Protein AF-A0A1S2K4S4-F1 (afdb_monomer_lite)

Radius of gyration: 14.55 Å; chains: 1; bounding box: 34×24×41 Å

Sequence (75 aa):
MRWDNLADDSPAPSGDAALFGTAAVRTRTFDTPEFRGITFHEVRSRSVLNRVPGASRMPFEWTVNPYRGCSHACP

Foldseek 3Di:
DLCVCQDPPRPDDDPRHHLDPNVQWDWDDDPDPVQPPHTDIHGNPVSQKDADDPPDPDPDGIDGDPCVPPPVPDD

Secondary structure (DSSP, 8-state):
-TTTT--TT--S--SS--SS-GGGEEE-----GGGTT---EEE-HHHHEEEPPTT---S-SEEE-TTTT-TT---

Structure (mmCIF, N/CA/C/O backbone):
data_AF-A0A1S2K4S4-F1
#
_entry.id   AF-A0A1S2K4S4-F1
#
loop_
_atom_site.group_PDB
_atom_site.id
_atom_site.type_symbol
_atom_site.label_atom_id
_atom_site.label_alt_id
_atom_site.label_comp_id
_atom_site.label_asym_id
_atom_site.label_entity_id
_atom_site.label_seq_id
_atom_site.pdbx_PDB_ins_code
_atom_site.Cartn_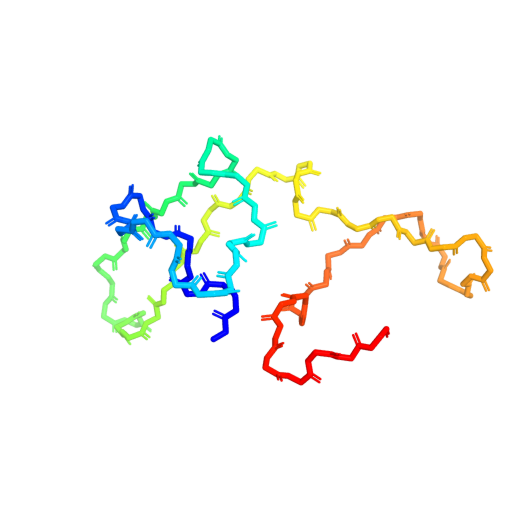x
_atom_site.Cartn_y
_atom_site.Cartn_z
_atom_site.occupancy
_atom_site.B_iso_or_equiv
_atom_site.auth_seq_id
_atom_site.auth_comp_id
_atom_site.auth_asym_id
_atom_site.auth_atom_id
_atom_site.pdbx_PDB_model_num
ATOM 1 N N . MET A 1 1 ? -12.131 -0.282 1.048 1.00 79.50 1 MET A N 1
ATOM 2 C CA . MET A 1 1 ? -10.747 -0.370 0.518 1.00 79.50 1 MET A CA 1
ATOM 3 C C . MET A 1 1 ? -10.356 -1.840 0.490 1.00 79.50 1 MET A C 1
ATOM 5 O O . MET A 1 1 ? -10.805 -2.572 1.356 1.00 79.50 1 MET A O 1
ATOM 9 N N . ARG A 1 2 ? -9.504 -2.314 -0.430 1.00 82.62 2 ARG A N 1
ATOM 10 C CA . ARG A 1 2 ? -9.106 -3.744 -0.428 1.00 82.62 2 ARG A CA 1
ATOM 11 C C . ARG A 1 2 ? -8.263 -4.149 0.794 1.00 82.62 2 ARG A C 1
ATOM 13 O O . ARG A 1 2 ? -8.090 -5.339 1.042 1.00 82.62 2 ARG A O 1
ATOM 20 N N . TRP A 1 3 ? -7.748 -3.171 1.542 1.00 82.19 3 TRP A N 1
ATOM 21 C CA . TRP A 1 3 ? -7.109 -3.362 2.849 1.00 82.19 3 TRP A CA 1
ATOM 22 C C . TRP A 1 3 ? -8.078 -3.870 3.925 1.00 82.19 3 TRP A C 1
ATOM 24 O O . TRP A 1 3 ? -7.674 -4.673 4.759 1.00 82.19 3 TRP A O 1
ATOM 34 N N . ASP A 1 4 ? -9.356 -3.486 3.853 1.00 80.56 4 ASP A N 1
ATOM 35 C CA . ASP A 1 4 ? -10.371 -3.853 4.852 1.00 80.56 4 ASP A CA 1
ATOM 36 C C . ASP A 1 4 ? -10.677 -5.363 4.831 1.00 80.56 4 ASP A C 1
ATOM 38 O O . ASP A 1 4 ? -11.129 -5.933 5.819 1.00 80.56 4 ASP A O 1
ATOM 42 N N . ASN A 1 5 ? -10.348 -6.033 3.722 1.00 79.69 5 ASN A N 1
ATOM 43 C CA . ASN A 1 5 ? -10.582 -7.463 3.512 1.00 79.69 5 ASN A CA 1
ATOM 44 C C . ASN A 1 5 ? -9.432 -8.346 4.046 1.00 79.69 5 ASN A C 1
ATOM 46 O O . ASN A 1 5 ? -9.367 -9.529 3.721 1.00 79.69 5 ASN A O 1
ATOM 50 N N . LEU A 1 6 ? -8.490 -7.795 4.826 1.00 75.75 6 LEU A N 1
ATOM 51 C CA . LEU A 1 6 ? -7.331 -8.517 5.385 1.00 75.75 6 LEU A CA 1
ATOM 52 C C . LEU A 1 6 ? -7.572 -9.084 6.801 1.00 75.75 6 LEU A C 1
ATOM 54 O O . LEU A 1 6 ? -6.618 -9.298 7.549 1.00 75.75 6 LEU A O 1
ATOM 58 N N . ALA A 1 7 ? -8.830 -9.324 7.179 1.00 67.38 7 ALA A N 1
ATOM 59 C CA . ALA A 1 7 ? -9.194 -9.923 8.465 1.00 67.38 7 ALA A CA 1
ATOM 60 C C . ALA A 1 7 ? -9.139 -11.462 8.416 1.00 67.38 7 ALA A C 1
ATOM 62 O O . ALA A 1 7 ? -9.539 -12.058 7.415 1.00 67.38 7 ALA A O 1
ATOM 63 N N . ASP A 1 8 ? -8.699 -12.093 9.512 1.00 58.47 8 ASP A N 1
ATOM 64 C CA . ASP A 1 8 ? -8.550 -13.557 9.626 1.00 58.47 8 ASP A CA 1
ATOM 65 C C . ASP A 1 8 ? -9.879 -14.325 9.428 1.00 58.47 8 ASP A C 1
ATOM 67 O O . ASP A 1 8 ? -9.854 -15.454 8.946 1.00 58.47 8 ASP A O 1
ATOM 71 N N . ASP A 1 9 ? -11.025 -13.687 9.708 1.00 54.34 9 ASP A N 1
ATOM 72 C CA . ASP A 1 9 ? -12.381 -14.267 9.640 1.00 54.34 9 ASP A CA 1
ATOM 73 C C . ASP A 1 9 ? -13.271 -13.660 8.532 1.00 54.34 9 ASP A C 1
ATOM 75 O O . ASP A 1 9 ? -14.499 -13.670 8.637 1.00 54.34 9 ASP A O 1
ATOM 79 N N . SER A 1 10 ? -12.704 -13.098 7.454 1.00 53.06 10 SER A N 1
ATOM 80 C CA . SER A 1 10 ? -13.554 -12.615 6.349 1.00 53.06 10 SER A CA 1
ATOM 81 C C . SER A 1 10 ? -14.357 -13.774 5.729 1.00 53.06 10 SER A C 1
ATOM 83 O O . SER A 1 10 ? -13.745 -14.703 5.189 1.00 53.06 10 SER A O 1
ATOM 85 N N . PRO A 1 11 ? -15.709 -13.746 5.752 1.00 48.22 11 PRO A N 1
ATOM 86 C CA . PRO A 1 11 ? -16.504 -14.719 5.016 1.00 48.22 11 PRO A CA 1
ATOM 87 C C . PRO A 1 11 ? -16.214 -14.575 3.514 1.00 48.22 11 PRO A C 1
ATOM 89 O O . PRO A 1 11 ? -15.821 -13.504 3.054 1.00 48.22 11 PRO A O 1
ATOM 92 N N . ALA A 1 12 ? -16.365 -15.683 2.780 1.00 50.72 12 ALA A N 1
ATOM 93 C CA . ALA A 1 12 ? -16.090 -15.860 1.347 1.00 50.72 12 ALA A CA 1
ATOM 94 C C . ALA A 1 12 ? -16.302 -14.595 0.479 1.00 50.72 12 ALA A C 1
ATOM 96 O O . ALA A 1 12 ? -17.227 -13.821 0.731 1.00 50.72 12 ALA A O 1
ATOM 97 N N . PRO A 1 13 ? -15.472 -14.393 -0.564 1.00 50.84 13 PRO A N 1
ATOM 98 C CA . PRO A 1 13 ? -15.167 -13.076 -1.102 1.00 50.84 13 PRO A CA 1
ATOM 99 C C . PRO A 1 13 ? -16.428 -12.353 -1.577 1.00 50.84 13 PRO A C 1
ATOM 101 O O . PRO A 1 13 ? -17.028 -12.709 -2.591 1.00 50.84 13 PRO A O 1
ATOM 104 N N . SER A 1 14 ? -16.775 -11.271 -0.878 1.00 53.31 14 SER A N 1
ATOM 105 C CA . SER A 1 14 ? -17.385 -10.116 -1.529 1.00 53.31 14 SER A CA 1
ATOM 106 C C . SER A 1 14 ? -16.485 -9.731 -2.710 1.00 53.31 14 SER A C 1
ATOM 108 O O . SER A 1 14 ? -15.273 -9.925 -2.641 1.00 53.31 14 SER A O 1
ATOM 110 N N . GLY A 1 15 ? -17.063 -9.268 -3.822 1.00 56.19 15 GLY A N 1
ATOM 111 C CA . GLY A 1 15 ? -16.433 -9.208 -5.157 1.00 56.19 15 GLY A CA 1
ATOM 112 C C . GLY A 1 15 ? -15.056 -8.528 -5.301 1.00 56.19 15 GLY A C 1
ATOM 113 O O . GLY A 1 15 ? -14.491 -8.575 -6.389 1.00 56.19 15 GLY A O 1
ATOM 114 N N . ASP A 1 16 ? -14.487 -7.971 -4.230 1.00 62.72 16 ASP A N 1
ATOM 115 C CA . ASP A 1 16 ? -13.117 -7.480 -4.134 1.00 62.72 16 ASP A CA 1
ATOM 116 C C . ASP A 1 16 ? -12.223 -8.412 -3.296 1.00 62.72 16 ASP A C 1
ATOM 118 O O . ASP A 1 16 ? -12.220 -8.390 -2.063 1.00 62.72 16 ASP A O 1
ATOM 122 N N . ALA A 1 17 ? -11.374 -9.194 -3.963 1.00 71.50 17 ALA A N 1
ATOM 123 C CA . ALA A 1 17 ? -10.388 -10.037 -3.287 1.00 71.50 17 ALA A CA 1
ATOM 124 C C . ALA A 1 17 ? -9.400 -9.209 -2.437 1.00 71.50 17 ALA A C 1
ATOM 126 O O . ALA A 1 17 ? -8.946 -8.133 -2.846 1.00 71.50 17 ALA A O 1
ATOM 127 N N . ALA A 1 18 ? -8.994 -9.745 -1.285 1.00 76.31 18 ALA A N 1
ATOM 128 C CA . ALA A 1 18 ? -7.975 -9.152 -0.422 1.00 76.31 18 ALA A CA 1
ATOM 129 C C . ALA A 1 18 ? -6.650 -8.872 -1.168 1.00 76.31 18 ALA A C 1
ATOM 131 O O . ALA A 1 18 ? -6.339 -9.485 -2.193 1.00 76.31 18 ALA A O 1
ATOM 132 N N . LEU A 1 19 ? -5.863 -7.912 -0.673 1.00 79.50 19 LEU A N 1
ATOM 133 C CA . LEU A 1 19 ? -4.592 -7.516 -1.303 1.00 79.50 19 LEU A CA 1
ATOM 134 C C . LEU A 1 19 ? -3.481 -8.563 -1.195 1.00 79.50 19 LEU A C 1
ATOM 136 O O . LEU A 1 19 ? -2.643 -8.671 -2.093 1.00 79.50 19 LEU A O 1
ATOM 140 N N . PHE A 1 20 ? -3.474 -9.311 -0.097 1.00 81.88 20 PHE A N 1
ATOM 141 C CA . PHE A 1 20 ? -2.501 -10.351 0.205 1.00 81.88 20 PHE A CA 1
ATOM 142 C C . PHE A 1 20 ? -3.248 -11.606 0.651 1.00 81.88 20 PHE A C 1
ATOM 144 O O . PHE A 1 20 ? -4.340 -11.514 1.207 1.00 81.88 20 PHE A O 1
ATOM 151 N N . GLY A 1 21 ? -2.658 -12.781 0.420 1.00 73.00 21 GLY A N 1
ATOM 152 C CA . GLY A 1 21 ? -3.187 -14.016 0.998 1.00 73.00 21 GLY A CA 1
ATOM 153 C C . GLY A 1 21 ? -3.115 -13.967 2.525 1.00 73.00 21 GLY A C 1
ATOM 154 O O . GLY A 1 21 ? -2.152 -13.429 3.073 1.00 73.00 21 GLY A O 1
ATOM 155 N N . THR A 1 22 ? -4.096 -14.557 3.206 1.00 65.12 22 THR A N 1
ATOM 156 C CA . THR A 1 22 ? -4.223 -14.542 4.676 1.00 65.12 22 THR A CA 1
ATOM 157 C C . THR A 1 22 ? -2.963 -15.048 5.387 1.00 65.12 22 THR A C 1
ATOM 159 O O . THR A 1 22 ? -2.527 -14.459 6.363 1.00 65.12 22 THR A O 1
ATOM 162 N N . ALA A 1 23 ? -2.248 -16.030 4.826 1.00 67.31 23 ALA A N 1
ATOM 163 C CA . ALA A 1 23 ? -0.971 -16.514 5.375 1.00 67.31 23 ALA A CA 1
ATOM 164 C C . ALA A 1 23 ? 0.176 -15.470 5.396 1.00 67.31 23 ALA A C 1
ATOM 166 O O . ALA A 1 23 ? 1.200 -15.672 6.062 1.00 67.31 23 ALA A O 1
ATOM 167 N N . ALA A 1 24 ? 0.049 -14.380 4.634 1.00 73.06 24 ALA A N 1
ATOM 168 C CA . ALA A 1 24 ? 1.028 -13.299 4.561 1.00 73.06 24 ALA A CA 1
ATOM 169 C C . ALA A 1 24 ? 0.708 -12.122 5.494 1.00 73.06 24 ALA A C 1
ATOM 171 O O . ALA A 1 24 ? 1.526 -11.204 5.580 1.00 73.06 24 ALA A O 1
ATOM 172 N N . VAL A 1 25 ? -0.435 -12.144 6.182 1.00 73.94 25 VAL A N 1
ATOM 173 C CA . VAL A 1 25 ? -0.886 -11.066 7.063 1.00 73.94 25 VAL A CA 1
ATOM 174 C C . VAL A 1 25 ? -1.173 -11.628 8.447 1.00 73.94 25 VAL A C 1
ATOM 176 O O . VAL A 1 25 ? -1.732 -12.705 8.592 1.00 73.94 25 VAL A O 1
ATOM 179 N N . ARG A 1 26 ? -0.755 -10.905 9.478 1.00 71.69 26 ARG A N 1
ATOM 180 C CA . ARG A 1 26 ? -1.287 -11.032 10.827 1.00 71.69 26 ARG A CA 1
ATOM 181 C C . ARG A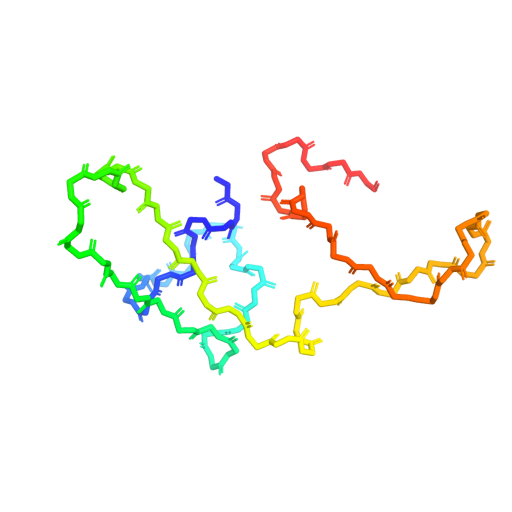 1 26 ? -1.991 -9.731 11.166 1.00 71.69 26 ARG A C 1
ATOM 183 O O . ARG A 1 26 ? -1.478 -8.651 10.892 1.00 71.69 26 ARG A O 1
ATOM 190 N N . THR A 1 27 ? -3.154 -9.821 11.782 1.00 68.94 27 THR A N 1
ATOM 191 C CA . THR A 1 27 ? -3.798 -8.643 12.357 1.00 68.94 27 THR A CA 1
ATOM 192 C C . THR A 1 27 ? -3.502 -8.637 13.852 1.00 68.94 27 THR A C 1
ATOM 194 O O . THR A 1 27 ? -3.707 -9.643 14.531 1.00 68.94 27 THR A O 1
ATOM 197 N N . ARG A 1 28 ? -2.962 -7.530 14.375 1.00 69.38 28 ARG A N 1
ATOM 198 C CA . ARG A 1 28 ? -2.780 -7.338 15.821 1.00 69.38 28 ARG A CA 1
ATOM 199 C C . ARG A 1 28 ? -3.537 -6.105 16.271 1.00 69.38 28 ARG A C 1
ATOM 201 O O . ARG A 1 28 ? -3.423 -5.047 15.659 1.00 69.38 28 ARG A O 1
ATOM 208 N N . THR A 1 29 ? -4.251 -6.250 17.376 1.00 66.19 29 THR A N 1
ATOM 209 C CA . THR A 1 29 ? -4.919 -5.139 18.048 1.00 66.19 29 THR A CA 1
ATOM 210 C C . THR A 1 29 ? -4.044 -4.658 19.195 1.00 66.19 29 THR A C 1
ATOM 212 O O . THR A 1 29 ? -3.492 -5.466 19.943 1.00 66.19 29 THR A O 1
ATOM 215 N N . PHE A 1 30 ? -3.926 -3.343 19.331 1.00 73.50 30 PHE A N 1
ATOM 216 C CA . PHE A 1 30 ? -3.245 -2.697 20.446 1.00 73.50 30 PHE A CA 1
ATOM 217 C C . PHE A 1 30 ? -4.293 -1.963 21.282 1.00 73.50 30 PHE A C 1
ATOM 219 O O . PHE A 1 30 ? -5.085 -1.199 20.732 1.00 73.50 30 PHE A O 1
ATOM 226 N N . ASP A 1 31 ? -4.314 -2.205 22.594 1.00 68.81 31 ASP A N 1
ATOM 227 C CA . ASP A 1 31 ? -5.204 -1.503 23.526 1.00 68.81 31 ASP A CA 1
ATOM 228 C C . ASP A 1 31 ? -4.476 -0.295 24.126 1.00 68.81 31 ASP A C 1
ATOM 230 O O . ASP A 1 31 ? -4.062 -0.280 25.285 1.00 68.81 31 ASP A O 1
ATOM 234 N N . THR A 1 32 ? -4.241 0.697 23.271 1.00 78.69 32 THR A N 1
ATOM 235 C CA . THR A 1 32 ? -3.615 1.971 23.633 1.00 78.69 32 THR A CA 1
ATOM 236 C C . THR A 1 32 ? -4.591 3.096 23.290 1.00 78.69 32 THR A C 1
ATOM 238 O O . THR A 1 32 ? -5.043 3.166 22.140 1.00 78.69 32 THR A O 1
ATOM 241 N N . PRO A 1 33 ? -4.966 3.970 24.247 1.00 82.50 33 PRO A N 1
ATOM 242 C CA . PRO A 1 33 ? -5.962 5.020 24.023 1.00 82.50 33 PRO A CA 1
ATOM 243 C C . PRO A 1 33 ? -5.686 5.901 22.798 1.00 82.50 33 PRO A C 1
ATOM 245 O O . PRO A 1 33 ? -6.624 6.304 22.114 1.00 82.50 33 PRO A O 1
ATOM 248 N N . GLU A 1 34 ? -4.413 6.149 22.495 1.00 85.06 34 GLU A N 1
ATOM 249 C CA . GLU A 1 34 ? -3.928 6.974 21.386 1.00 85.06 34 GLU A CA 1
ATOM 250 C C . GLU A 1 34 ? -4.213 6.367 20.003 1.00 85.06 34 GLU A C 1
ATOM 252 O O . GLU A 1 34 ? -4.181 7.081 19.004 1.00 85.06 34 GLU A O 1
ATOM 257 N N . PHE A 1 35 ? -4.502 5.064 19.930 1.00 81.38 35 PHE A N 1
ATOM 258 C CA . PHE A 1 35 ? -4.739 4.343 18.676 1.00 81.38 35 PHE A CA 1
ATOM 259 C C . PHE A 1 35 ? -6.185 3.871 18.498 1.00 81.38 35 PHE A C 1
ATOM 261 O O . PHE A 1 35 ? -6.482 3.100 17.582 1.00 81.38 35 PHE A O 1
ATOM 268 N N . ARG A 1 36 ? -7.112 4.319 19.352 1.00 83.06 36 ARG A N 1
ATOM 269 C CA . ARG A 1 36 ? -8.531 3.964 19.220 1.00 83.06 36 ARG A CA 1
ATOM 270 C C . ARG A 1 36 ? -9.068 4.391 17.853 1.00 83.06 36 ARG A C 1
ATOM 272 O O . ARG A 1 36 ? -8.935 5.542 17.453 1.00 83.06 36 ARG A O 1
ATOM 279 N N . GLY A 1 37 ? -9.700 3.448 17.155 1.00 80.81 37 GLY A N 1
ATOM 280 C CA . GLY A 1 37 ? -10.222 3.657 15.802 1.00 80.81 37 GLY A CA 1
ATOM 281 C C . GLY A 1 37 ? -9.202 3.446 14.676 1.00 80.81 37 GLY A C 1
ATOM 282 O O . GLY A 1 37 ? -9.558 3.649 13.520 1.00 80.81 37 GLY A O 1
ATOM 283 N N . ILE A 1 38 ? -7.967 3.023 14.981 1.00 83.00 38 ILE A N 1
ATOM 284 C CA . ILE A 1 38 ? -6.941 2.675 13.987 1.00 83.00 38 ILE A CA 1
ATOM 285 C C . ILE A 1 38 ? -6.816 1.151 13.872 1.00 83.00 38 ILE A C 1
ATOM 287 O O . ILE A 1 38 ? -6.686 0.446 14.872 1.00 83.00 38 ILE A O 1
ATOM 291 N N . THR A 1 39 ? -6.794 0.642 12.639 1.00 80.94 39 THR A N 1
ATOM 292 C CA . THR A 1 39 ? -6.527 -0.772 12.339 1.00 80.94 39 THR A CA 1
ATOM 293 C C . THR A 1 39 ? -5.069 -0.963 11.926 1.00 80.94 39 THR A C 1
ATOM 295 O O . THR A 1 39 ? -4.583 -0.291 11.016 1.00 80.94 39 THR A O 1
ATOM 298 N N . PHE A 1 40 ? -4.368 -1.906 12.564 1.00 83.44 40 PHE A N 1
ATOM 299 C CA . PHE A 1 40 ? -2.987 -2.255 12.222 1.00 83.44 40 PHE A CA 1
ATOM 300 C C . PHE A 1 40 ? -2.927 -3.591 11.480 1.00 83.44 40 PHE A C 1
ATOM 302 O O . PHE A 1 40 ? -3.289 -4.638 12.019 1.00 83.44 40 PHE A O 1
ATOM 309 N N . HIS A 1 41 ? -2.405 -3.554 10.255 1.00 82.19 41 HIS A N 1
ATOM 310 C CA . HIS A 1 41 ? -2.163 -4.743 9.441 1.00 82.19 41 HIS A CA 1
ATOM 311 C C . HIS A 1 41 ? -0.669 -5.088 9.454 1.00 82.19 41 HIS A C 1
ATOM 313 O O . HIS A 1 41 ? 0.148 -4.381 8.862 1.00 82.19 41 HIS A O 1
ATOM 319 N N . GLU A 1 42 ? -0.295 -6.185 10.110 1.00 84.88 42 GLU A N 1
ATOM 320 C CA . GLU A 1 42 ? 1.072 -6.708 10.085 1.00 84.88 42 GLU A CA 1
ATOM 321 C C . GLU A 1 42 ? 1.234 -7.591 8.843 1.00 84.88 42 GLU A C 1
ATOM 323 O O . GLU A 1 42 ? 0.832 -8.750 8.812 1.00 84.88 42 GLU A O 1
ATOM 328 N N . VAL A 1 43 ? 1.820 -7.049 7.780 1.00 84.44 43 VAL A N 1
ATOM 329 C CA . VAL A 1 43 ? 2.058 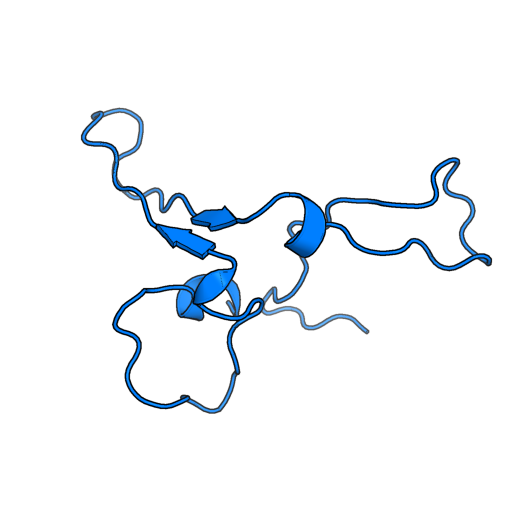-7.795 6.536 1.00 84.44 43 VAL A CA 1
ATOM 330 C C . VAL A 1 43 ? 3.509 -8.261 6.486 1.00 84.44 43 VAL A C 1
ATOM 332 O O . VAL A 1 43 ? 4.425 -7.490 6.773 1.00 84.44 43 VAL A O 1
ATOM 335 N N . ARG A 1 44 ? 3.752 -9.511 6.064 1.00 85.19 44 ARG A N 1
ATOM 336 C CA . ARG A 1 44 ? 5.112 -10.002 5.795 1.00 85.19 44 ARG A CA 1
ATOM 337 C C . ARG A 1 44 ? 5.819 -9.052 4.831 1.00 85.19 44 ARG A C 1
ATOM 339 O O . ARG A 1 44 ? 5.328 -8.807 3.729 1.00 85.19 44 ARG A O 1
ATOM 346 N N . SER A 1 45 ? 7.018 -8.601 5.195 1.00 86.38 45 SER A N 1
ATOM 347 C CA . SER A 1 45 ? 7.739 -7.562 4.449 1.00 86.38 45 SER A CA 1
ATOM 348 C C . SER A 1 45 ? 7.907 -7.894 2.964 1.00 86.38 45 SER A C 1
ATOM 350 O O . SER A 1 45 ? 7.686 -7.044 2.113 1.00 86.38 45 SER A O 1
ATOM 352 N N . ARG A 1 46 ? 8.212 -9.151 2.614 1.00 86.81 46 ARG A N 1
ATOM 353 C CA . ARG A 1 46 ? 8.350 -9.559 1.204 1.00 86.81 46 ARG A CA 1
ATOM 354 C C . ARG A 1 46 ? 7.052 -9.406 0.400 1.00 86.81 46 ARG A C 1
ATOM 356 O O . ARG A 1 46 ? 7.120 -9.160 -0.797 1.00 86.81 46 ARG A O 1
ATOM 363 N N . SER A 1 47 ? 5.895 -9.562 1.037 1.00 86.44 47 SER A N 1
ATOM 364 C CA . SER A 1 47 ? 4.588 -9.516 0.379 1.00 86.44 47 SER A CA 1
ATOM 365 C C . SER A 1 47 ? 4.121 -8.089 0.096 1.00 86.44 47 SER A C 1
ATOM 367 O O . SER A 1 47 ? 3.488 -7.865 -0.932 1.00 86.44 47 SER A O 1
ATOM 369 N N . VAL A 1 48 ? 4.448 -7.127 0.969 1.00 88.25 48 VAL A N 1
ATOM 370 C CA . VAL A 1 48 ? 4.024 -5.720 0.821 1.00 88.25 48 VAL A CA 1
ATOM 371 C C . VAL A 1 48 ? 4.870 -4.932 -0.190 1.00 88.25 48 VAL A C 1
ATOM 373 O O . VAL A 1 48 ? 4.443 -3.885 -0.684 1.00 88.25 48 VAL A O 1
ATOM 376 N N . LEU A 1 49 ? 6.058 -5.438 -0.534 1.00 91.44 49 LEU A N 1
ATOM 377 C CA . LEU A 1 49 ? 6.936 -4.817 -1.519 1.00 91.44 49 LEU A CA 1
ATOM 378 C C . LEU A 1 49 ? 6.367 -4.926 -2.938 1.00 91.44 4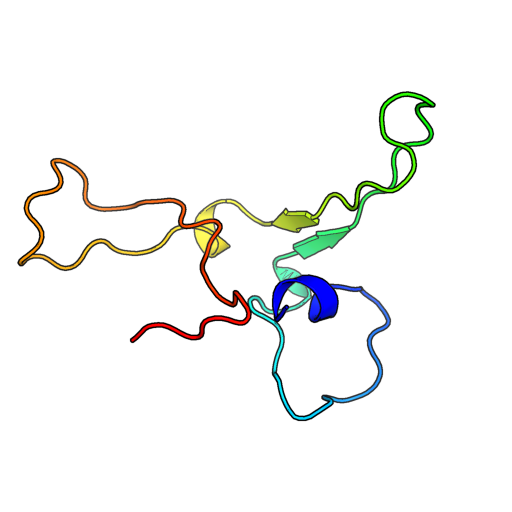9 LEU A C 1
ATOM 380 O O . LEU A 1 49 ? 5.870 -5.961 -3.376 1.00 91.44 49 LEU A O 1
ATOM 384 N N . ASN A 1 50 ? 6.503 -3.835 -3.677 1.00 90.19 50 ASN A N 1
ATOM 385 C CA . ASN A 1 50 ? 6.073 -3.685 -5.057 1.00 90.19 50 ASN A CA 1
ATOM 386 C C . ASN A 1 50 ? 7.320 -3.544 -5.915 1.00 90.19 50 ASN A C 1
ATOM 388 O O . ASN A 1 50 ? 8.204 -2.748 -5.586 1.00 90.19 50 ASN A O 1
ATOM 392 N N . ARG A 1 51 ? 7.399 -4.315 -7.000 1.00 91.81 51 ARG A N 1
ATOM 393 C CA . ARG A 1 51 ? 8.492 -4.169 -7.956 1.00 91.81 51 ARG A CA 1
ATOM 394 C C . ARG A 1 51 ? 8.302 -2.852 -8.692 1.00 91.81 51 ARG A C 1
ATOM 396 O O . ARG A 1 51 ? 7.230 -2.596 -9.235 1.00 91.81 51 ARG A O 1
ATOM 403 N N . VAL A 1 52 ? 9.340 -2.034 -8.719 1.00 93.31 52 VAL A N 1
ATOM 404 C CA . VAL A 1 52 ? 9.352 -0.824 -9.530 1.00 93.31 52 VAL A CA 1
ATOM 405 C C . VAL A 1 52 ? 9.589 -1.231 -10.990 1.00 93.31 52 VAL A C 1
ATOM 407 O O . VAL A 1 52 ? 10.544 -1.966 -11.259 1.00 93.31 52 VAL A O 1
ATOM 410 N N . PRO A 1 53 ? 8.741 -0.798 -11.944 1.00 91.31 53 PRO A N 1
ATOM 411 C CA . PRO A 1 53 ? 8.971 -1.067 -13.360 1.00 91.31 53 PRO A CA 1
ATOM 412 C C . PRO A 1 53 ? 10.310 -0.490 -13.824 1.00 91.31 53 PRO A C 1
ATOM 414 O O . PRO A 1 53 ? 10.657 0.627 -13.450 1.00 91.31 53 PRO A O 1
ATO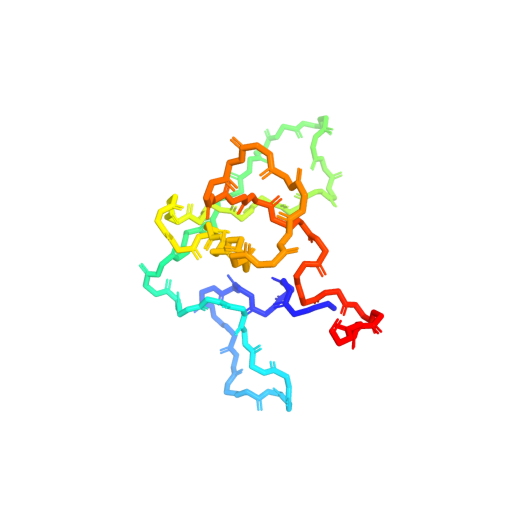M 417 N N . GLY A 1 54 ? 11.030 -1.203 -14.694 1.00 90.62 54 GLY A N 1
ATOM 418 C CA . GLY A 1 54 ? 12.348 -0.761 -15.178 1.00 90.62 54 GLY A CA 1
ATOM 419 C C . GLY A 1 54 ? 12.335 0.566 -15.950 1.00 90.62 54 GLY A C 1
ATOM 420 O O . GLY A 1 54 ? 13.356 1.234 -16.028 1.00 90.62 54 GLY A O 1
ATOM 421 N N . ALA A 1 55 ? 11.179 0.978 -16.482 1.00 92.75 55 ALA A N 1
ATOM 422 C CA . ALA A 1 55 ? 10.993 2.277 -17.136 1.00 92.75 55 ALA A CA 1
ATOM 423 C C . ALA A 1 55 ? 10.799 3.450 -16.150 1.00 92.75 55 ALA A C 1
ATOM 425 O O . ALA A 1 55 ? 10.709 4.606 -16.564 1.00 92.75 55 ALA A O 1
ATOM 426 N N . SER A 1 56 ? 10.683 3.169 -14.850 1.00 91.88 56 SER A N 1
ATOM 427 C CA . SER A 1 56 ? 10.536 4.188 -13.813 1.00 91.88 56 SER A CA 1
ATOM 428 C C . SER A 1 56 ? 11.824 4.991 -13.633 1.00 91.88 56 SER A C 1
ATOM 430 O O . SER A 1 56 ? 12.925 4.470 -13.769 1.00 91.88 56 SER A O 1
ATOM 432 N N . ARG A 1 57 ? 11.683 6.262 -13.245 1.00 94.00 57 ARG A N 1
ATOM 433 C CA . ARG A 1 57 ? 12.811 7.143 -12.886 1.00 94.00 57 ARG A CA 1
ATOM 434 C C . ARG A 1 57 ? 13.260 6.991 -11.430 1.00 94.00 57 ARG A C 1
ATOM 436 O O . ARG A 1 57 ? 14.145 7.716 -10.986 1.00 94.00 57 ARG A O 1
ATOM 443 N N . MET A 1 58 ? 12.609 6.119 -10.665 1.00 92.12 58 MET A N 1
ATOM 444 C CA . MET A 1 58 ? 12.927 5.928 -9.253 1.00 92.12 58 MET A CA 1
ATOM 445 C C . MET A 1 58 ? 14.298 5.251 -9.087 1.00 92.12 58 MET A C 1
ATOM 447 O O . MET A 1 58 ? 14.579 4.289 -9.799 1.00 92.12 58 MET A O 1
ATOM 451 N N . PRO A 1 59 ? 15.130 5.675 -8.119 1.00 92.94 59 PRO A N 1
ATOM 452 C CA . PRO A 1 59 ? 16.482 5.141 -7.926 1.00 92.94 59 PRO A CA 1
ATOM 453 C C . PRO A 1 59 ? 16.517 3.782 -7.194 1.00 92.94 59 PRO A C 1
ATOM 455 O O . PRO A 1 59 ? 17.555 3.393 -6.666 1.00 92.94 59 PRO A O 1
ATOM 458 N N . PHE A 1 60 ? 15.390 3.068 -7.108 1.00 93.31 60 PHE A N 1
ATOM 459 C CA . PHE A 1 60 ? 15.249 1.811 -6.368 1.00 93.31 60 PHE A CA 1
ATOM 460 C C . PHE A 1 60 ? 14.381 0.797 -7.123 1.00 93.31 60 PHE A C 1
ATOM 462 O O . PHE A 1 60 ? 13.458 1.162 -7.847 1.00 93.31 60 PHE A O 1
ATOM 469 N N . GLU A 1 61 ? 14.653 -0.496 -6.913 1.00 95.00 61 GLU A N 1
ATOM 470 C CA . GLU A 1 61 ? 13.948 -1.601 -7.586 1.00 95.00 61 GLU A CA 1
ATOM 471 C C . GLU A 1 61 ? 12.651 -2.042 -6.891 1.00 95.00 61 GLU A C 1
ATOM 473 O O . GLU A 1 61 ? 11.818 -2.720 -7.497 1.00 95.00 61 GLU A O 1
ATOM 478 N N . TRP A 1 62 ? 12.480 -1.690 -5.616 1.00 94.75 62 TRP A N 1
ATOM 479 C CA . TRP A 1 62 ? 11.350 -2.108 -4.790 1.00 94.75 62 TRP A CA 1
ATOM 480 C C . TRP A 1 62 ? 10.815 -0.942 -3.966 1.00 94.75 62 TRP A C 1
ATOM 482 O O . TRP A 1 62 ? 11.575 -0.085 -3.525 1.00 94.75 62 TRP A O 1
ATOM 492 N N . THR A 1 63 ? 9.504 -0.921 -3.743 1.00 92.69 63 THR A N 1
ATOM 493 C CA . THR A 1 63 ? 8.829 0.144 -2.994 1.00 92.69 63 THR A CA 1
ATOM 494 C C . THR A 1 63 ? 7.657 -0.381 -2.171 1.00 92.69 63 THR A C 1
ATOM 496 O O . THR A 1 63 ? 7.094 -1.435 -2.465 1.00 92.69 63 THR A O 1
ATOM 499 N N . VAL A 1 64 ? 7.243 0.376 -1.160 1.00 90.81 64 VAL A N 1
ATOM 500 C CA . VAL A 1 64 ? 5.975 0.169 -0.456 1.00 90.81 64 VAL A CA 1
ATOM 501 C C . VAL A 1 64 ? 4.983 1.211 -0.965 1.00 90.81 64 VAL A C 1
ATOM 503 O O . VAL A 1 64 ? 5.212 2.406 -0.814 1.00 90.81 64 VAL A O 1
ATOM 506 N N . ASN A 1 65 ? 3.881 0.760 -1.570 1.00 89.25 65 ASN A N 1
ATOM 507 C CA . ASN A 1 65 ? 2.800 1.627 -2.030 1.00 89.25 65 ASN A CA 1
ATOM 508 C C . ASN A 1 65 ? 1.567 1.470 -1.116 1.00 89.25 65 ASN A C 1
ATOM 510 O O . ASN A 1 65 ? 0.811 0.509 -1.297 1.00 89.25 65 ASN A O 1
ATOM 514 N N . PRO A 1 66 ? 1.323 2.398 -0.172 1.00 84.00 66 PRO A N 1
ATOM 515 C CA . PRO A 1 66 ? 0.162 2.331 0.719 1.00 84.00 66 PRO A CA 1
ATOM 516 C C . PRO A 1 66 ? -1.168 2.529 -0.026 1.00 84.00 66 PRO A C 1
ATOM 518 O O . PRO A 1 66 ? -2.213 2.095 0.448 1.00 84.00 66 PRO A O 1
ATOM 521 N N . TYR A 1 67 ? -1.143 3.119 -1.225 1.00 87.00 67 TYR A N 1
ATOM 522 C CA . TYR A 1 67 ? -2.331 3.313 -2.057 1.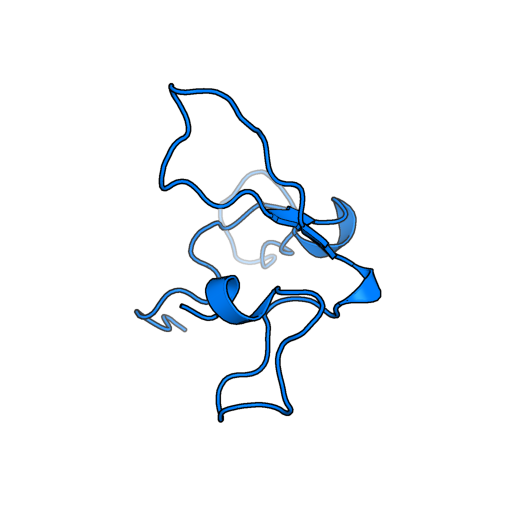00 87.00 67 TYR A CA 1
ATOM 523 C C . TYR A 1 67 ? -2.726 2.066 -2.855 1.00 87.00 67 TYR A C 1
ATOM 525 O O . TYR A 1 67 ? -3.760 2.064 -3.526 1.00 87.00 67 TYR A O 1
ATOM 533 N N . ARG A 1 68 ? -1.941 0.982 -2.807 1.00 86.81 68 ARG A N 1
ATOM 534 C CA . ARG A 1 68 ? -2.302 -0.271 -3.476 1.00 86.81 68 ARG A CA 1
ATOM 535 C C . ARG A 1 68 ? -3.627 -0.782 -2.910 1.00 86.81 68 ARG A C 1
ATOM 537 O O . ARG A 1 68 ? -3.743 -0.956 -1.708 1.00 86.81 68 ARG A O 1
ATOM 544 N N . GLY A 1 69 ? -4.624 -1.016 -3.764 1.00 82.81 69 GLY A N 1
ATOM 545 C CA . GLY A 1 69 ? -5.966 -1.427 -3.324 1.00 82.81 69 GLY A CA 1
ATOM 546 C C . GLY A 1 69 ? -6.794 -0.326 -2.668 1.00 82.81 69 GLY A C 1
ATOM 547 O O . GLY A 1 69 ? -7.760 -0.633 -1.962 1.00 82.81 69 GLY A O 1
ATOM 548 N N . CYS A 1 70 ? -6.428 0.940 -2.885 1.00 86.81 70 CYS A N 1
ATOM 549 C CA . CYS A 1 70 ? -7.308 2.047 -2.556 1.00 86.81 70 CYS A CA 1
ATOM 550 C C . CYS A 1 70 ? -8.551 2.080 -3.457 1.00 86.81 70 CYS A C 1
ATOM 552 O O . CYS A 1 70 ? -8.560 1.509 -4.547 1.00 86.81 70 CYS A O 1
ATOM 554 N N . SER A 1 71 ? -9.594 2.773 -3.002 1.00 83.62 71 SER A N 1
ATOM 555 C CA . SER A 1 71 ? -10.866 2.941 -3.714 1.00 83.62 71 SER A CA 1
ATOM 556 C C . SER A 1 71 ? -10.724 3.633 -5.068 1.00 83.62 71 SER A C 1
ATOM 558 O O . SER A 1 71 ? -11.586 3.461 -5.920 1.00 83.62 71 SER A O 1
ATOM 560 N N . HIS A 1 72 ? -9.646 4.393 -5.282 1.00 87.31 72 HIS A N 1
ATOM 561 C CA . HIS A 1 72 ? -9.399 5.068 -6.555 1.00 87.31 72 HIS A CA 1
ATOM 562 C C . HIS A 1 72 ? -9.042 4.109 -7.692 1.00 87.31 72 HIS A C 1
ATOM 564 O O . HIS A 1 72 ? -9.185 4.494 -8.845 1.00 87.31 72 HIS A O 1
ATOM 570 N N . ALA A 1 73 ? -8.578 2.891 -7.380 1.00 81.25 73 ALA A N 1
ATOM 571 C CA . ALA A 1 73 ? -8.282 1.846 -8.363 1.00 81.25 73 ALA A CA 1
ATOM 572 C C . ALA A 1 73 ? -7.478 2.338 -9.589 1.00 81.25 73 ALA A C 1
ATOM 574 O O . ALA A 1 73 ? -7.736 1.915 -10.715 1.00 81.25 73 ALA A O 1
ATOM 575 N N . CYS A 1 74 ? -6.517 3.245 -9.372 1.00 80.19 74 CYS A N 1
ATOM 576 C CA . CYS A 1 74 ? -5.698 3.784 -10.453 1.00 80.19 74 CYS A CA 1
ATOM 577 C C . CYS A 1 74 ? -4.921 2.653 -11.158 1.00 80.19 74 CYS A C 1
ATOM 579 O O . CYS A 1 74 ? -4.406 1.771 -10.459 1.00 80.19 74 CYS A O 1
ATOM 581 N N . PRO A 1 75 ? -4.842 2.681 -12.501 1.00 63.91 75 PRO A N 1
ATOM 582 C CA . PRO A 1 75 ? -4.080 1.712 -13.285 1.00 63.91 75 PRO A CA 1
ATOM 583 C C . PRO A 1 75 ? -2.568 1.797 -13.039 1.00 63.91 75 PRO A C 1
ATOM 585 O O . PRO A 1 75 ? -2.072 2.889 -12.669 1.00 63.91 75 PRO A O 1
#

pLDDT: mean 79.08, std 12.09, range [48.22, 95.0]